Protein AF-A0A5K1HJL4-F1 (afdb_monomer_lite)

Sequence (53 aa):
MNPKDKKKNMIKQIKDRGEPEKSVLGNYQIDKLIGNGVSSKVFSAININTGEK

pLDDT: mean 72.52, std 18.55, range [45.47, 95.44]

Foldseek 3Di:
DDPVVVVVVVVVVVVPPPDPPLPCPPQWGFDAFDDDDPPDTDTDIARNVPRRD

Structure (mmCIF, N/CA/C/O backbone):
data_AF-A0A5K1HJL4-F1
#
_entry.id   AF-A0A5K1HJL4-F1
#
loop_
_atom_site.group_PDB
_atom_site.id
_atom_site.type_symbol
_atom_site.label_atom_id
_atom_site.label_alt_id
_atom_site.label_comp_id
_atom_site.label_asym_id
_atom_site.label_entity_id
_atom_site.label_seq_id
_atom_site.pdbx_PDB_ins_code
_atom_site.Cartn_x
_atom_site.Cartn_y
_atom_site.Cartn_z
_atom_site.occupancy
_atom_site.B_iso_or_equiv
_atom_site.auth_seq_id
_atom_site.auth_comp_id
_atom_site.auth_asym_id
_atom_site.auth_atom_id
_atom_site.pdbx_PDB_model_num
ATOM 1 N N . MET A 1 1 ? -32.752 0.684 -15.860 1.00 49.72 1 MET A N 1
ATOM 2 C CA . MET A 1 1 ? -31.293 0.860 -16.061 1.00 49.72 1 MET A CA 1
ATOM 3 C C . MET A 1 1 ? -30.578 -0.263 -15.324 1.00 49.72 1 MET A C 1
ATOM 5 O O . MET A 1 1 ? -30.803 -0.404 -14.127 1.00 49.72 1 MET A O 1
ATOM 9 N N . ASN A 1 2 ? -29.793 -1.091 -16.019 1.00 50.97 2 ASN A N 1
ATOM 10 C CA . ASN A 1 2 ? -29.186 -2.282 -15.421 1.00 50.97 2 ASN A CA 1
ATOM 11 C C . ASN A 1 2 ? -28.011 -1.909 -14.489 1.00 50.97 2 ASN A C 1
ATOM 13 O O . ASN A 1 2 ? -27.167 -1.088 -14.853 1.00 50.97 2 ASN A O 1
ATOM 17 N N . PRO A 1 3 ? -27.905 -2.514 -13.292 1.00 57.81 3 PRO A N 1
ATOM 18 C CA . PRO A 1 3 ? -26.873 -2.172 -12.305 1.00 57.81 3 PRO A CA 1
ATOM 19 C C . PRO A 1 3 ? -25.437 -2.499 -12.756 1.00 57.81 3 PRO A C 1
ATOM 21 O O . PRO A 1 3 ? -24.481 -1.932 -12.227 1.00 57.81 3 PRO A O 1
ATOM 24 N N . LYS A 1 4 ? -25.269 -3.363 -13.767 1.00 56.59 4 LYS A N 1
ATOM 25 C CA . LYS A 1 4 ? -23.961 -3.707 -14.352 1.00 56.59 4 LYS A CA 1
ATOM 26 C C . LYS A 1 4 ? -23.362 -2.561 -15.180 1.00 56.59 4 LYS A C 1
ATOM 28 O O . LYS A 1 4 ? -22.146 -2.374 -15.162 1.00 56.59 4 LYS A O 1
ATOM 33 N N . ASP A 1 5 ? -24.200 -1.750 -15.821 1.00 56.16 5 ASP A N 1
ATOM 34 C CA . ASP A 1 5 ? -23.751 -0.648 -16.680 1.00 56.16 5 ASP A CA 1
ATOM 35 C C . ASP A 1 5 ? -23.306 0.580 -15.870 1.00 56.16 5 ASP A C 1
ATOM 37 O O . ASP A 1 5 ? -22.356 1.268 -16.245 1.00 56.16 5 ASP A O 1
ATOM 41 N N . LYS A 1 6 ? -23.898 0.803 -14.684 1.00 55.44 6 LYS A N 1
ATOM 42 C CA . LYS A 1 6 ? -23.450 1.851 -13.744 1.00 55.44 6 LYS A CA 1
ATOM 43 C C . LYS A 1 6 ? -22.020 1.617 -13.249 1.00 55.44 6 LYS A C 1
ATOM 45 O O . LYS A 1 6 ? -21.224 2.552 -13.204 1.00 55.44 6 LYS A O 1
ATOM 50 N N . LYS A 1 7 ? -21.678 0.366 -12.919 1.00 53.59 7 LYS A N 1
ATOM 51 C CA . LYS A 1 7 ? -20.360 0.012 -12.366 1.00 53.59 7 LYS A CA 1
ATOM 52 C C . LYS A 1 7 ? -19.238 0.237 -13.386 1.00 53.59 7 LYS A C 1
ATOM 54 O O . LYS A 1 7 ? -18.176 0.744 -13.041 1.00 53.59 7 LYS A O 1
ATOM 59 N N . LYS A 1 8 ? -19.503 -0.068 -14.660 1.00 55.81 8 LYS A N 1
ATOM 60 C CA . LYS A 1 8 ? -18.543 0.098 -15.762 1.00 55.81 8 LYS A CA 1
ATOM 61 C C . LYS A 1 8 ? -18.256 1.574 -16.073 1.00 55.81 8 LYS A C 1
ATOM 63 O O . LYS A 1 8 ? -17.113 1.922 -16.364 1.00 55.81 8 LYS A O 1
ATOM 68 N N . ASN A 1 9 ? -19.261 2.445 -15.941 1.00 55.84 9 ASN A N 1
ATOM 69 C CA . ASN A 1 9 ? -19.092 3.887 -16.141 1.00 55.84 9 ASN A CA 1
ATOM 70 C C . ASN A 1 9 ? -18.370 4.598 -14.987 1.00 55.84 9 ASN A C 1
ATOM 72 O O . ASN A 1 9 ? -17.701 5.597 -15.238 1.00 55.84 9 ASN A O 1
ATOM 76 N N . MET A 1 10 ? -18.448 4.093 -13.751 1.00 53.41 10 MET A N 1
ATOM 77 C CA . MET A 1 10 ? -17.658 4.641 -12.637 1.00 53.41 10 MET A CA 1
ATOM 78 C C . MET A 1 10 ? -16.163 4.351 -12.802 1.00 53.41 10 MET A C 1
ATOM 80 O O . MET A 1 10 ? -15.347 5.251 -12.648 1.00 53.41 10 MET A O 1
ATOM 84 N N . ILE A 1 11 ? -15.803 3.123 -13.189 1.00 55.22 11 ILE A N 1
ATOM 85 C CA . ILE A 1 11 ? -14.397 2.713 -13.346 1.00 55.22 11 ILE A CA 1
ATOM 86 C C . ILE A 1 11 ? -13.709 3.505 -14.471 1.00 55.22 11 ILE A C 1
ATOM 88 O O . ILE A 1 11 ? -12.561 3.915 -14.330 1.00 55.22 11 ILE A O 1
ATOM 92 N N . LYS A 1 12 ? -14.420 3.785 -15.573 1.00 52.72 12 LYS A N 1
ATOM 93 C CA . LYS A 1 12 ? -13.888 4.623 -16.661 1.00 52.72 12 LYS A CA 1
ATOM 94 C C . LYS A 1 12 ? -13.668 6.080 -16.246 1.00 52.72 12 LYS A C 1
ATOM 96 O O . LYS A 1 12 ? -12.665 6.655 -16.641 1.00 52.72 12 LYS A O 1
ATOM 101 N N . GLN A 1 13 ? -14.556 6.663 -15.439 1.00 51.41 13 GLN A N 1
ATOM 102 C CA . GLN A 1 13 ? -14.415 8.062 -15.008 1.00 51.41 13 GLN A CA 1
ATOM 103 C C . GLN A 1 13 ? -13.275 8.288 -14.006 1.00 51.41 13 GLN A C 1
ATOM 105 O O . GLN A 1 13 ? -12.737 9.389 -13.946 1.00 51.41 13 GLN A O 1
ATOM 110 N N . ILE A 1 14 ? -12.891 7.265 -13.240 1.00 51.66 14 ILE A N 1
ATOM 111 C CA . ILE A 1 14 ? -11.767 7.347 -12.294 1.00 51.66 14 ILE A CA 1
ATOM 112 C C . ILE A 1 14 ? -10.426 7.338 -13.046 1.00 51.66 14 ILE A C 1
ATOM 114 O O . ILE A 1 14 ? -9.497 8.040 -12.660 1.00 51.66 14 ILE A O 1
ATOM 118 N N . LYS A 1 15 ? -10.346 6.611 -14.167 1.00 48.25 15 LYS A N 1
ATOM 119 C CA . LYS A 1 15 ? -9.115 6.456 -14.954 1.00 48.25 15 LYS A CA 1
ATOM 120 C C . LYS A 1 15 ? -8.698 7.721 -15.720 1.00 48.25 15 LYS A C 1
ATOM 122 O O . LYS A 1 15 ? -7.513 7.919 -15.958 1.00 48.25 15 LYS A O 1
ATOM 127 N N . ASP A 1 16 ? -9.653 8.577 -16.080 1.00 47.44 16 ASP A N 1
ATOM 128 C CA . ASP A 1 16 ? -9.425 9.774 -16.909 1.00 47.44 16 ASP A CA 1
ATOM 129 C C . ASP A 1 16 ? -8.982 11.018 -16.111 1.00 47.44 16 ASP A C 1
ATOM 131 O O . ASP A 1 16 ? -8.571 12.013 -16.698 1.00 47.44 16 ASP A O 1
ATOM 135 N N . ARG A 1 17 ? -9.046 10.994 -14.770 1.00 46.41 17 ARG A N 1
ATOM 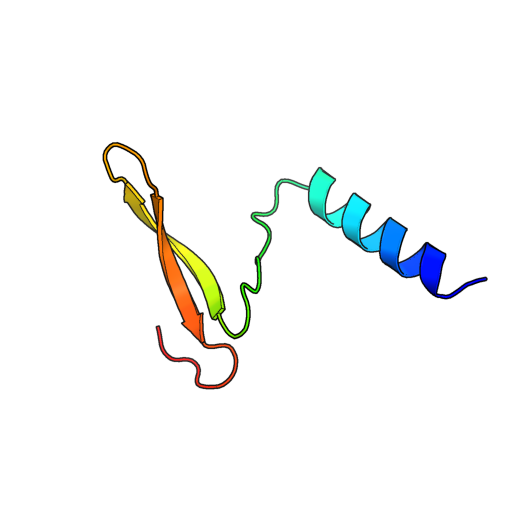136 C CA . ARG A 1 17 ? -8.779 12.187 -13.941 1.00 46.41 17 ARG A CA 1
ATOM 137 C C . ARG A 1 17 ? -7.344 12.343 -13.444 1.00 46.41 17 ARG A C 1
ATOM 139 O O . ARG A 1 17 ? -7.070 13.329 -12.774 1.00 46.41 17 ARG A O 1
ATOM 146 N N . GLY A 1 18 ? -6.433 11.412 -13.736 1.00 45.47 18 GLY A N 1
ATOM 147 C CA . GLY A 1 18 ? -5.042 11.504 -13.265 1.00 45.47 18 GLY A CA 1
ATOM 148 C C . GLY A 1 18 ? -4.884 11.517 -11.736 1.00 45.47 18 GLY A C 1
ATOM 149 O O . GLY A 1 18 ? -3.777 11.700 -11.238 1.00 45.47 18 GLY A O 1
ATOM 150 N N . GLU A 1 19 ? -5.970 11.300 -10.991 1.00 47.94 19 GLU A N 1
ATOM 151 C CA . GLU A 1 19 ? -5.926 11.015 -9.567 1.00 47.94 19 GLU A CA 1
ATOM 152 C C . GLU A 1 19 ? -5.187 9.681 -9.419 1.00 47.94 19 GLU A C 1
ATOM 154 O O . GLU A 1 19 ? -5.568 8.718 -10.100 1.00 47.94 19 GLU A O 1
ATOM 159 N N . PRO A 1 20 ? -4.132 9.590 -8.586 1.00 48.91 20 PRO A N 1
ATOM 160 C CA . PRO A 1 20 ? -3.572 8.296 -8.254 1.00 48.91 20 PRO A CA 1
ATOM 161 C C . PRO A 1 20 ? -4.746 7.497 -7.719 1.00 48.91 20 PRO A C 1
ATOM 163 O O . PRO A 1 20 ? -5.369 7.912 -6.738 1.00 48.91 20 PRO A O 1
ATOM 166 N N . GLU A 1 21 ? -5.111 6.417 -8.418 1.00 53.75 21 GLU A N 1
ATOM 167 C CA . GLU A 1 21 ? -6.086 5.475 -7.903 1.00 53.75 21 GLU A CA 1
ATOM 168 C C . GLU A 1 21 ? -5.691 5.276 -6.444 1.00 53.75 21 GLU A C 1
ATOM 170 O O . GLU A 1 21 ? -4.577 4.823 -6.159 1.00 53.75 21 GLU A O 1
ATOM 175 N N . LYS A 1 22 ? -6.554 5.681 -5.504 1.00 53.97 22 LYS A N 1
ATOM 176 C CA . LYS A 1 22 ? -6.503 5.144 -4.148 1.00 53.97 22 LYS A CA 1
ATOM 177 C C . LYS A 1 22 ? -6.831 3.671 -4.331 1.00 53.97 22 LYS A C 1
ATOM 179 O O . LYS A 1 22 ? -7.968 3.242 -4.158 1.00 53.97 22 LYS A O 1
ATOM 184 N N . SER A 1 23 ? -5.844 2.941 -4.836 1.00 56.84 23 SER A N 1
ATOM 185 C CA . SER A 1 23 ? -5.901 1.546 -5.189 1.00 56.84 23 SER A CA 1
ATOM 186 C C . SER A 1 23 ? -5.912 0.857 -3.858 1.00 56.84 23 SER A C 1
ATOM 188 O O . SER A 1 23 ? -4.881 0.675 -3.214 1.00 56.84 23 SER A O 1
ATOM 190 N N . VAL A 1 24 ? -7.127 0.592 -3.399 1.00 60.97 24 VAL A N 1
ATOM 191 C CA . VAL A 1 24 ? -7.361 -0.253 -2.249 1.00 60.97 24 VAL A CA 1
ATOM 192 C C . VAL A 1 24 ? -6.950 -1.655 -2.690 1.00 60.97 24 VAL A C 1
ATOM 194 O O . VAL A 1 24 ? -7.693 -2.365 -3.368 1.00 60.97 24 VAL A O 1
ATOM 197 N N . LEU A 1 25 ? -5.703 -2.010 -2.386 1.00 67.38 25 LEU A N 1
ATOM 198 C CA . LEU A 1 25 ? -5.139 -3.335 -2.606 1.00 67.38 25 LEU A CA 1
ATOM 199 C C . LEU A 1 25 ? -5.487 -4.169 -1.374 1.00 67.38 25 LEU A C 1
ATOM 201 O O . LEU A 1 25 ? -4.779 -4.171 -0.367 1.00 67.38 25 LEU A O 1
ATOM 205 N N . GLY A 1 26 ? -6.642 -4.833 -1.426 1.00 81.69 26 GLY A N 1
ATOM 206 C CA . GLY A 1 26 ? -7.173 -5.576 -0.284 1.00 81.69 26 GLY A CA 1
ATOM 207 C C . GLY A 1 26 ? -7.567 -4.642 0.862 1.00 81.69 26 GLY A C 1
ATOM 208 O O . GLY A 1 26 ? -8.460 -3.821 0.701 1.00 81.69 26 GLY A O 1
ATOM 209 N N . ASN A 1 27 ? -6.904 -4.768 2.014 1.00 87.88 27 ASN A N 1
ATOM 210 C CA . ASN A 1 27 ? -7.172 -3.951 3.206 1.00 87.88 27 ASN A CA 1
ATOM 211 C C . ASN A 1 27 ? -6.270 -2.712 3.315 1.00 87.88 27 ASN A C 1
ATOM 213 O O . ASN A 1 27 ? -6.269 -2.060 4.353 1.00 87.88 27 ASN A O 1
ATOM 217 N N . TYR A 1 28 ? -5.480 -2.392 2.290 1.00 87.38 28 TYR A N 1
ATOM 218 C CA . TYR A 1 28 ? -4.507 -1.305 2.352 1.00 87.38 28 TYR A CA 1
ATOM 219 C C . TYR A 1 28 ? -4.808 -0.226 1.317 1.00 87.38 28 TYR A C 1
ATOM 221 O O . TYR A 1 28 ? -4.991 -0.513 0.133 1.00 87.38 28 TYR A O 1
ATOM 229 N N . GLN A 1 29 ? -4.826 1.025 1.768 1.00 87.88 29 GLN A N 1
ATOM 230 C CA . GLN A 1 29 ? -4.889 2.207 0.921 1.00 87.88 29 GLN A CA 1
ATOM 231 C C . GLN A 1 29 ? -3.476 2.759 0.730 1.00 87.88 29 GLN A C 1
ATO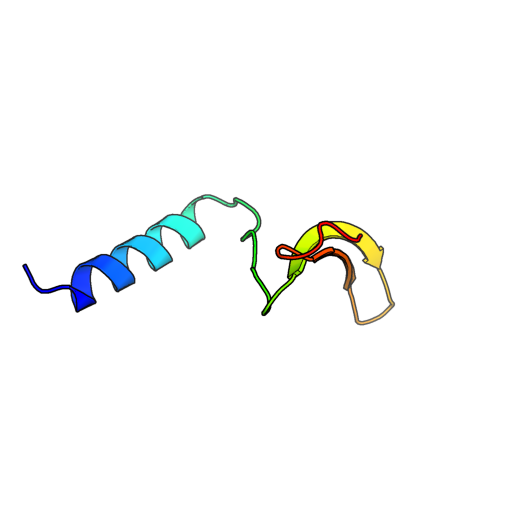M 233 O O . GLN A 1 29 ? -2.833 3.158 1.698 1.00 87.88 29 GLN A O 1
ATOM 238 N N . ILE A 1 30 ? -3.007 2.823 -0.515 1.00 88.44 30 ILE A N 1
ATOM 239 C CA . IL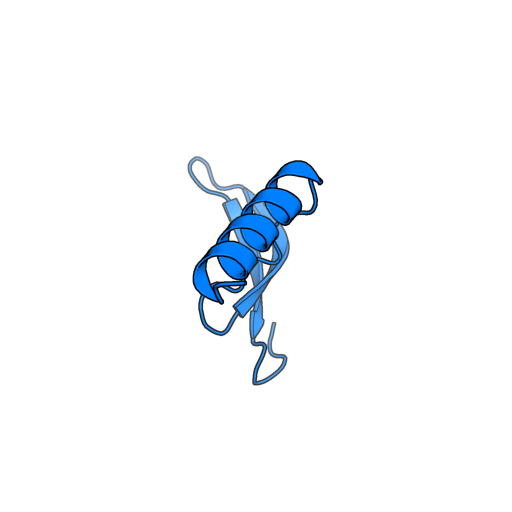E A 1 30 ? -1.724 3.455 -0.844 1.00 88.44 30 ILE A CA 1
ATOM 240 C C . ILE A 1 30 ? -1.759 4.948 -0.469 1.00 88.44 30 ILE A C 1
ATOM 242 O O . ILE A 1 30 ? -2.716 5.649 -0.806 1.00 88.44 30 ILE A O 1
ATOM 246 N N . ASP A 1 31 ? -0.728 5.411 0.241 1.00 86.88 31 ASP A N 1
ATOM 247 C CA . ASP A 1 31 ? -0.592 6.787 0.736 1.00 86.88 31 ASP A CA 1
ATOM 248 C C . ASP A 1 31 ? 0.419 7.582 -0.103 1.00 86.88 31 ASP A C 1
ATOM 250 O O . ASP A 1 31 ? 0.024 8.429 -0.906 1.00 86.88 31 ASP A O 1
ATOM 254 N N . LYS A 1 32 ? 1.722 7.278 0.004 1.00 87.06 32 LYS A N 1
ATOM 255 C CA . LYS A 1 32 ? 2.768 7.973 -0.766 1.00 87.06 32 LYS A CA 1
ATOM 256 C C . LYS A 1 32 ? 3.913 7.056 -1.182 1.00 87.06 32 LYS A C 1
ATOM 258 O O . LYS A 1 32 ? 4.180 6.036 -0.558 1.00 87.06 32 LYS A O 1
ATOM 263 N N . LEU A 1 33 ? 4.633 7.439 -2.233 1.00 91.06 33 LEU A N 1
ATOM 264 C CA . LEU A 1 33 ? 5.888 6.789 -2.613 1.00 91.06 33 LEU A CA 1
ATOM 265 C C . LEU A 1 33 ? 6.958 7.095 -1.555 1.00 91.06 33 LEU A C 1
ATOM 267 O O . LEU A 1 33 ? 7.180 8.260 -1.227 1.00 91.06 33 LEU A O 1
ATOM 271 N N . ILE A 1 34 ? 7.625 6.062 -1.045 1.00 94.44 34 ILE A N 1
ATOM 272 C CA . ILE A 1 34 ? 8.704 6.196 -0.052 1.00 94.44 34 ILE A CA 1
ATOM 273 C C . ILE A 1 34 ? 10.065 5.748 -0.584 1.00 94.44 34 ILE A C 1
ATOM 275 O O . ILE A 1 34 ? 11.088 6.089 0.001 1.00 94.44 34 ILE A O 1
ATOM 279 N N . GLY A 1 35 ? 10.103 5.019 -1.700 1.00 94.06 35 GLY A N 1
ATOM 280 C CA . GLY A 1 35 ? 11.363 4.595 -2.293 1.00 94.06 35 GLY A CA 1
ATOM 281 C C . GLY A 1 35 ? 11.221 4.112 -3.725 1.00 94.06 35 GLY A C 1
ATOM 282 O O . GLY A 1 35 ? 10.165 3.640 -4.141 1.00 94.06 35 GLY A O 1
ATOM 283 N N . ASN A 1 36 ? 12.319 4.205 -4.468 1.00 95.44 36 ASN A N 1
ATOM 284 C CA . ASN A 1 36 ? 12.464 3.610 -5.790 1.00 95.44 36 ASN A CA 1
ATOM 285 C C . ASN A 1 36 ? 13.599 2.591 -5.729 1.00 95.44 36 ASN A C 1
ATOM 287 O O . ASN A 1 36 ? 14.743 2.944 -5.448 1.00 95.44 36 ASN A O 1
ATOM 291 N N . GLY A 1 37 ? 13.266 1.329 -5.970 1.00 91.25 37 GLY A N 1
ATOM 292 C CA . GLY A 1 37 ? 14.235 0.284 -6.253 1.00 91.25 37 GLY A CA 1
ATOM 293 C C . GLY A 1 37 ? 14.648 0.309 -7.725 1.00 91.25 37 GLY A C 1
ATOM 294 O O . GLY A 1 37 ? 14.020 0.960 -8.557 1.00 91.25 37 GLY A O 1
ATOM 295 N N . VAL A 1 38 ? 15.690 -0.452 -8.060 1.00 91.56 38 VAL A N 1
ATOM 296 C CA . VAL A 1 38 ? 16.220 -0.553 -9.434 1.00 91.56 38 VAL A CA 1
ATOM 297 C C . VAL A 1 38 ? 15.156 -1.040 -10.429 1.00 91.56 38 VAL A C 1
ATOM 299 O O . VAL A 1 38 ? 15.143 -0.621 -11.581 1.00 91.56 38 VAL A O 1
ATOM 302 N N . SER A 1 39 ? 14.238 -1.894 -9.980 1.00 92.12 39 SER A N 1
ATOM 303 C CA . SER A 1 39 ? 13.172 -2.484 -10.798 1.00 92.12 39 SER A CA 1
ATOM 304 C C . SER A 1 39 ? 11.769 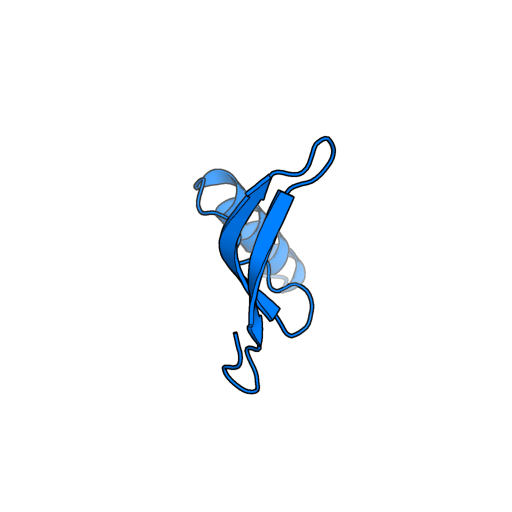-2.300 -10.207 1.00 92.12 39 SER A C 1
ATOM 306 O O . SER A 1 39 ? 10.805 -2.849 -10.739 1.00 92.12 39 SER A O 1
ATOM 308 N N . SER A 1 40 ? 11.621 -1.554 -9.108 1.00 91.12 40 SER A N 1
ATOM 309 C CA . SER A 1 40 ? 10.358 -1.471 -8.367 1.00 91.12 40 SER A CA 1
ATOM 310 C C . SER A 1 40 ? 10.149 -0.123 -7.678 1.00 91.12 40 SER A C 1
ATOM 312 O O . SER A 1 40 ? 11.073 0.665 -7.500 1.00 91.12 40 SER A O 1
ATOM 314 N N . LYS A 1 41 ? 8.903 0.149 -7.286 1.00 92.19 41 LYS A N 1
ATOM 315 C CA . LYS A 1 41 ? 8.511 1.325 -6.503 1.00 92.19 41 LYS A CA 1
ATOM 316 C C . LYS A 1 41 ? 7.952 0.859 -5.164 1.00 92.19 41 LYS A C 1
ATOM 318 O O . LYS A 1 41 ? 7.152 -0.073 -5.130 1.00 92.19 41 LYS A O 1
ATOM 323 N N . VAL A 1 42 ? 8.371 1.502 -4.083 1.00 91.56 42 VAL A N 1
ATOM 324 C CA . VAL A 1 42 ? 7.952 1.198 -2.713 1.00 91.56 42 VAL A CA 1
ATOM 325 C C . VAL A 1 42 ? 7.053 2.324 -2.229 1.00 91.56 42 VAL A C 1
ATOM 327 O O . VAL A 1 42 ? 7.456 3.488 -2.224 1.00 91.56 42 VAL A O 1
ATOM 330 N N . PHE A 1 43 ? 5.841 1.979 -1.807 1.00 91.31 43 PHE A N 1
ATOM 331 C CA . PHE A 1 43 ? 4.849 2.926 -1.310 1.00 91.31 43 PHE A CA 1
ATOM 332 C C . PHE A 1 43 ? 4.525 2.637 0.155 1.00 91.31 43 PHE A C 1
ATOM 334 O O . PHE A 1 43 ? 4.476 1.474 0.551 1.00 91.31 43 PHE A O 1
ATOM 341 N N . SER A 1 44 ? 4.273 3.682 0.941 1.00 89.12 44 SER A N 1
ATOM 342 C CA . SER A 1 44 ? 3.568 3.538 2.211 1.00 89.12 44 SER A CA 1
ATOM 343 C C . SER A 1 44 ? 2.093 3.258 1.945 1.00 89.12 44 SER A C 1
ATOM 345 O O . SER A 1 44 ? 1.514 3.743 0.965 1.00 89.12 44 SER A O 1
ATOM 347 N N . ALA A 1 45 ? 1.478 2.477 2.824 1.00 90.44 45 ALA A N 1
ATOM 348 C CA . ALA A 1 45 ? 0.068 2.150 2.740 1.00 90.44 45 ALA A CA 1
ATOM 349 C C . ALA A 1 45 ? -0.547 2.139 4.136 1.00 90.44 45 ALA A C 1
ATOM 351 O O . ALA A 1 45 ? 0.123 1.829 5.109 1.00 90.44 45 ALA A O 1
ATOM 352 N N . ILE A 1 46 ? -1.827 2.475 4.223 1.00 90.12 46 ILE A N 1
ATOM 353 C CA . ILE A 1 46 ? -2.570 2.548 5.477 1.00 90.12 46 ILE A CA 1
ATOM 354 C C . ILE A 1 46 ? -3.585 1.413 5.482 1.00 90.12 46 ILE A C 1
ATOM 356 O O . ILE A 1 46 ? -4.375 1.296 4.541 1.00 90.12 46 ILE A O 1
ATOM 360 N N . ASN A 1 47 ? -3.584 0.583 6.522 1.00 90.62 47 ASN A N 1
ATOM 361 C CA . ASN A 1 47 ? -4.622 -0.422 6.704 1.00 90.62 47 ASN A CA 1
ATOM 362 C C . ASN A 1 47 ? -5.961 0.288 6.952 1.00 90.62 47 ASN A C 1
ATOM 364 O O . ASN A 1 47 ? -6.104 1.028 7.921 1.00 90.62 47 ASN A O 1
ATOM 368 N N . ILE A 1 48 ? -6.955 0.072 6.092 1.00 87.81 48 ILE A N 1
ATOM 369 C CA . ILE A 1 48 ? -8.243 0.776 6.176 1.00 87.81 48 ILE A CA 1
ATOM 370 C C . ILE A 1 48 ? -9.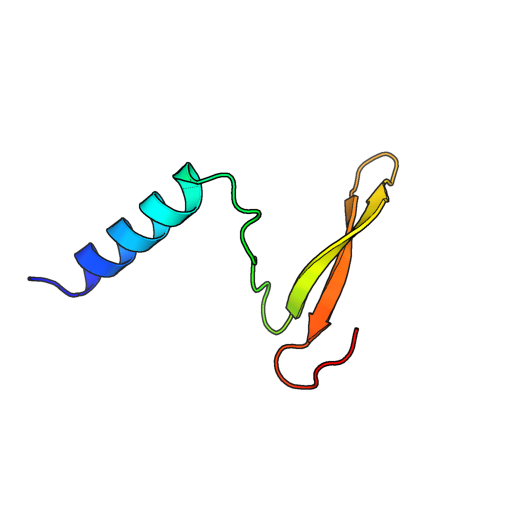102 0.323 7.364 1.00 87.81 48 ILE A C 1
ATOM 372 O O . ILE A 1 48 ? -10.035 1.027 7.737 1.00 87.81 48 ILE A O 1
ATOM 376 N N . ASN A 1 49 ? -8.795 -0.838 7.952 1.00 88.44 49 ASN A N 1
ATOM 377 C CA . ASN A 1 49 ? -9.528 -1.391 9.089 1.00 88.44 49 ASN A CA 1
ATOM 378 C C . ASN A 1 49 ? -8.911 -0.975 10.432 1.00 88.44 49 ASN A C 1
ATOM 380 O O . ASN A 1 49 ? -9.650 -0.740 11.384 1.00 88.44 49 ASN A O 1
ATOM 384 N N . THR A 1 50 ? -7.576 -0.899 10.520 1.00 92.06 50 THR A N 1
ATOM 385 C CA . THR A 1 50 ? -6.858 -0.600 11.779 1.00 92.06 50 THR A CA 1
ATOM 386 C C . THR A 1 50 ? -6.241 0.798 11.825 1.00 92.06 50 THR A C 1
ATOM 388 O O . THR A 1 50 ? -5.952 1.301 12.906 1.00 92.06 50 THR A O 1
ATOM 391 N N . GLY A 1 51 ? -6.047 1.449 10.676 1.00 86.31 51 GLY A N 1
ATOM 392 C CA . GLY A 1 51 ? -5.370 2.744 10.565 1.00 86.31 51 GLY A CA 1
ATOM 393 C C . GLY A 1 51 ? -3.840 2.675 10.668 1.00 86.31 51 GLY A C 1
ATOM 394 O O . GLY A 1 51 ? -3.187 3.719 10.644 1.00 86.31 51 GLY A O 1
ATOM 395 N N . GLU A 1 52 ? -3.263 1.476 10.775 1.00 88.44 52 GLU A N 1
ATOM 396 C CA . GLU A 1 52 ? -1.812 1.263 10.854 1.00 88.44 52 GLU A CA 1
ATOM 397 C C . 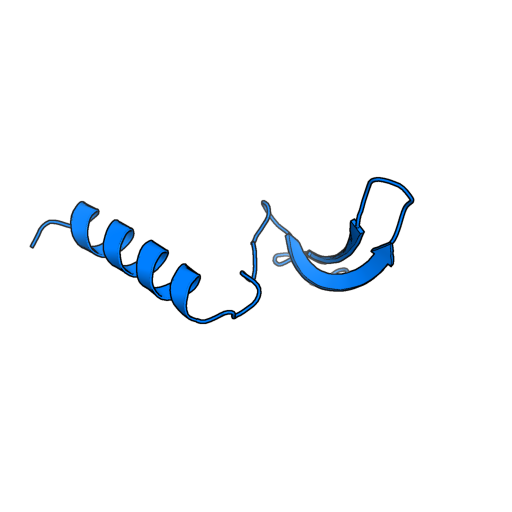GLU A 1 52 ? -1.116 1.609 9.529 1.00 88.44 52 GLU A C 1
ATOM 399 O O . GLU A 1 52 ? -1.687 1.380 8.459 1.00 88.44 52 GLU A O 1
ATOM 404 N N . LYS A 1 53 ? 0.101 2.167 9.604 1.00 83.44 53 LYS A N 1
ATOM 405 C CA . LYS A 1 53 ? 0.878 2.711 8.474 1.00 83.44 53 LYS A CA 1
ATOM 406 C C . LYS A 1 53 ? 2.190 1.972 8.254 1.00 83.44 53 LYS A C 1
ATOM 408 O O . LYS A 1 53 ? 2.772 1.536 9.270 1.00 83.44 53 LYS A O 1
#

Secondary structure (DSSP, 8-state):
--HHHHHHHHHHHHHTT------EETTEEEEEEEEE-SS-EEEEEEETTT---

Radius of gyration: 14.76 Å; chains: 1; bounding box: 48×18×29 Å

Organism: NCBI:txid210225